Protein AF-A0A6V7LM62-F1 (afdb_monomer_lite)

Radius of gyration: 16.0 Å; chains: 1; bounding box: 37×28×39 Å

Organism: NCBI:txid1563983

InterPro domains:
  IPR003692 Hydantoinase B/oxoprolinase [PF02538] (1-75)
  IPR045079 Oxoprolinase-like [PTHR11365] (1-55)

Structure (mmCIF, N/CA/C/O backbone):
data_AF-A0A6V7LM62-F1
#
_entry.id   AF-A0A6V7LM62-F1
#
loop_
_atom_site.group_PDB
_atom_site.id
_atom_site.type_symbol
_atom_site.label_atom_id
_atom_site.label_alt_id
_atom_site.label_comp_id
_atom_site.label_asym_id
_atom_site.label_entity_id
_atom_site.label_seq_id
_atom_site.pdbx_PDB_ins_code
_atom_site.Cartn_x
_atom_site.Cartn_y
_atom_site.Cartn_z
_atom_site.occupancy
_atom_site.B_iso_or_equiv
_atom_site.auth_seq_id
_atom_site.auth_comp_id
_atom_site.auth_asym_id
_atom_site.auth_atom_id
_atom_site.pdbx_PDB_model_num
ATOM 1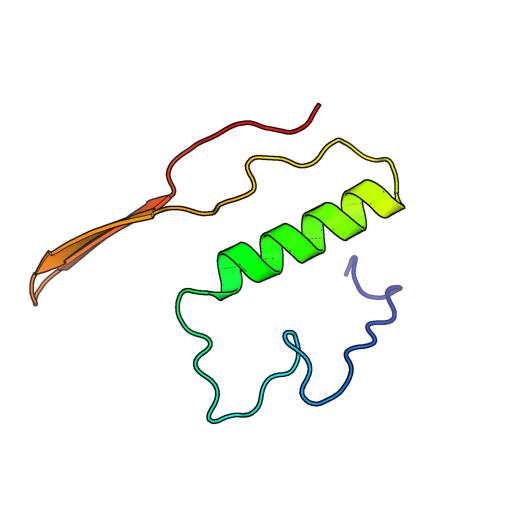 N N . GLY A 1 1 ? -3.573 -19.933 7.453 1.00 89.44 1 GLY A N 1
ATOM 2 C CA . GLY A 1 1 ? -2.974 -18.594 7.303 1.00 89.44 1 GLY A CA 1
ATOM 3 C C . GLY A 1 1 ? -3.819 -17.560 8.019 1.00 89.44 1 GLY A C 1
ATOM 4 O O . GLY A 1 1 ? -4.970 -17.857 8.325 1.00 89.44 1 GLY A O 1
ATOM 5 N N . CYS A 1 2 ? -3.266 -16.372 8.269 1.00 92.50 2 CYS A N 1
ATOM 6 C CA . CYS A 1 2 ? -3.92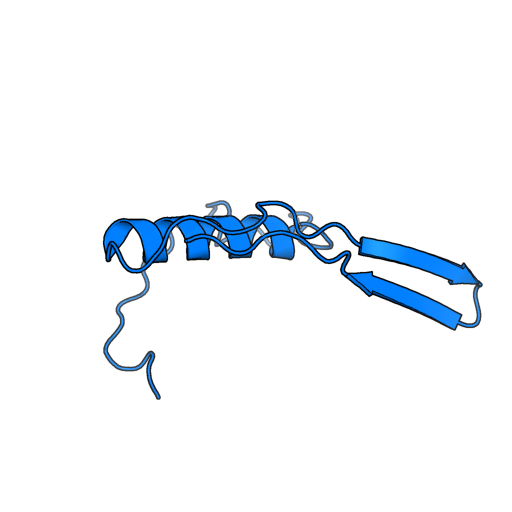6 -15.263 8.977 1.00 92.50 2 CYS A CA 1
ATOM 7 C C . CYS A 1 2 ? -5.234 -14.782 8.323 1.00 92.50 2 CYS A C 1
ATOM 9 O O . CYS A 1 2 ? -6.085 -14.240 9.013 1.00 92.50 2 CYS A O 1
ATOM 11 N N . LEU A 1 3 ? -5.433 -15.050 7.027 1.00 92.38 3 LEU A N 1
ATOM 12 C CA . LEU A 1 3 ? -6.662 -14.714 6.299 1.00 92.38 3 LEU A CA 1
ATOM 13 C C . LEU A 1 3 ? -7.764 -15.782 6.384 1.00 92.38 3 LEU A C 1
ATOM 15 O O . LEU A 1 3 ? -8.891 -15.513 5.992 1.00 92.38 3 LEU A O 1
ATOM 19 N N . LYS A 1 4 ? -7.485 -16.984 6.913 1.00 96.50 4 LYS A N 1
ATOM 20 C CA . LYS A 1 4 ? -8.484 -18.068 7.021 1.00 96.50 4 LYS A CA 1
ATOM 21 C C . LYS A 1 4 ? -9.793 -17.651 7.730 1.00 96.50 4 LYS A C 1
ATOM 23 O O . LYS A 1 4 ? -10.838 -18.108 7.280 1.00 96.50 4 LYS A O 1
ATOM 28 N N . PRO A 1 5 ? -9.781 -16.839 8.809 1.00 96.00 5 PRO A N 1
ATOM 29 C CA . PRO A 1 5 ? -11.016 -16.395 9.457 1.00 96.00 5 PRO A CA 1
ATOM 30 C C . PRO A 1 5 ? -11.654 -15.153 8.806 1.00 96.00 5 PRO A C 1
ATOM 32 O O . PRO A 1 5 ? -12.706 -14.713 9.260 1.00 96.00 5 PRO A O 1
ATOM 35 N N . VAL A 1 6 ? -11.039 -14.560 7.778 1.00 94.94 6 VAL A N 1
ATOM 36 C CA . VAL A 1 6 ? -11.502 -13.304 7.175 1.00 94.94 6 VAL A CA 1
ATOM 37 C C . VAL A 1 6 ? -12.455 -13.602 6.019 1.00 94.94 6 VAL A C 1
ATOM 39 O O . VAL A 1 6 ? -12.088 -14.263 5.050 1.00 94.94 6 VAL A O 1
ATOM 42 N N . LYS A 1 7 ? -13.684 -13.077 6.091 1.00 96.75 7 LYS A N 1
ATOM 43 C CA . LYS A 1 7 ? -14.620 -13.078 4.960 1.00 96.75 7 LYS A CA 1
ATOM 44 C C . LYS A 1 7 ? -14.359 -11.849 4.088 1.00 96.75 7 LYS A C 1
ATOM 46 O O . LYS A 1 7 ? -14.601 -10.729 4.524 1.00 96.75 7 LYS A O 1
ATOM 51 N N . ILE A 1 8 ? -13.905 -12.064 2.856 1.00 94.50 8 ILE A N 1
ATOM 52 C CA . ILE A 1 8 ? -13.660 -10.998 1.877 1.00 94.50 8 ILE A CA 1
ATOM 53 C C . ILE A 1 8 ? -14.914 -10.826 1.014 1.00 94.50 8 ILE A C 1
ATOM 55 O O . ILE A 1 8 ? -15.402 -11.791 0.428 1.00 94.50 8 ILE A O 1
ATOM 59 N N . ILE A 1 9 ? -15.451 -9.607 0.956 1.00 96.38 9 ILE A N 1
ATOM 60 C CA . ILE A 1 9 ? -16.610 -9.251 0.130 1.00 96.38 9 ILE A CA 1
ATOM 61 C C . ILE A 1 9 ? -16.182 -8.096 -0.770 1.00 96.38 9 ILE A C 1
ATOM 63 O O . ILE A 1 9 ? -16.001 -6.980 -0.290 1.00 96.38 9 ILE A O 1
ATOM 67 N N . ILE A 1 10 ? -16.016 -8.369 -2.063 1.00 95.81 10 ILE A N 1
ATOM 68 C CA . ILE A 1 10 ? -15.662 -7.365 -3.067 1.00 95.81 10 ILE A CA 1
ATOM 69 C C . ILE A 1 10 ? -16.810 -7.297 -4.081 1.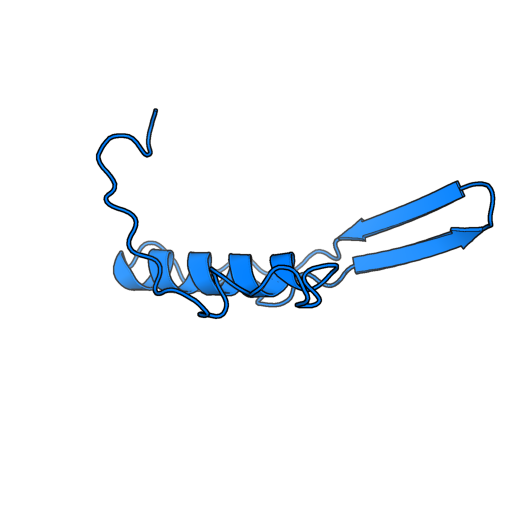00 95.81 10 ILE A C 1
ATOM 71 O O . ILE A 1 10 ? -17.123 -8.315 -4.701 1.00 95.81 10 ILE A O 1
ATOM 75 N N . PRO A 1 11 ? -17.489 -6.145 -4.227 1.00 96.31 11 PRO A N 1
ATOM 76 C CA . PRO A 1 11 ? -18.536 -5.989 -5.228 1.00 96.31 11 PRO A CA 1
ATOM 77 C C . PRO A 1 11 ? -17.971 -6.072 -6.648 1.00 96.31 11 PRO A C 1
ATOM 79 O O . PRO A 1 11 ? -16.932 -5.473 -6.938 1.00 96.31 11 PRO A O 1
ATOM 82 N N . LYS A 1 12 ? -18.700 -6.754 -7.537 1.00 95.81 12 LYS A N 1
ATOM 83 C CA . LYS A 1 12 ? -18.311 -6.901 -8.941 1.00 95.81 12 LYS A CA 1
ATOM 84 C C . LYS A 1 12 ? -18.253 -5.554 -9.656 1.00 95.81 12 LYS A C 1
ATOM 86 O O . LYS A 1 12 ? -19.184 -4.760 -9.527 1.00 95.81 12 LYS A O 1
ATOM 91 N N . GLY A 1 13 ? -17.194 -5.320 -10.430 1.00 93.19 13 GLY A N 1
ATOM 92 C CA . GLY A 1 13 ? -16.993 -4.069 -11.169 1.00 93.19 13 GLY A CA 1
ATOM 93 C C . GLY A 1 13 ? -16.584 -2.886 -10.286 1.00 93.19 13 GLY A C 1
ATOM 94 O O . GLY A 1 13 ? -16.601 -1.745 -10.746 1.00 93.19 13 GLY A O 1
ATOM 95 N N . SER A 1 14 ? -16.261 -3.129 -9.012 1.00 94.25 14 SER A N 1
ATOM 96 C CA . SER A 1 14 ? -15.724 -2.094 -8.128 1.00 94.25 14 SER A CA 1
ATOM 97 C C . SER A 1 14 ? -14.259 -1.797 -8.451 1.00 94.25 14 SER A C 1
ATOM 99 O O . SER A 1 14 ? -13.603 -2.528 -9.184 1.00 94.25 14 SER A O 1
ATOM 101 N N . LEU A 1 15 ? -13.703 -0.754 -7.830 1.00 91.19 15 LEU A N 1
ATOM 102 C CA . LEU A 1 15 ? -12.274 -0.440 -7.931 1.00 91.19 15 LEU A CA 1
ATOM 103 C C . LEU A 1 15 ? -11.365 -1.629 -7.548 1.00 91.19 15 LEU A C 1
ATOM 105 O O . LEU A 1 15 ? -10.248 -1.723 -8.043 1.00 91.19 15 LEU A O 1
ATOM 109 N N . LEU A 1 16 ? -11.839 -2.523 -6.669 1.00 92.06 16 LEU A N 1
ATOM 110 C CA . LEU A 1 16 ? -11.107 -3.709 -6.207 1.00 92.06 16 LEU A CA 1
ATOM 111 C C . LEU A 1 16 ? -11.429 -4.986 -7.007 1.00 92.06 16 LEU A C 1
ATOM 113 O O . LEU A 1 16 ? -10.793 -6.009 -6.774 1.00 92.06 16 LEU A O 1
ATOM 117 N N . ASP A 1 17 ? -12.401 -4.931 -7.920 1.00 93.38 17 ASP A N 1
ATOM 118 C CA . ASP A 1 17 ? -12.726 -5.992 -8.885 1.00 93.38 17 ASP A CA 1
ATOM 119 C C . ASP A 1 17 ? -13.050 -5.356 -10.250 1.00 93.38 17 ASP A C 1
ATOM 121 O O . ASP A 1 17 ? -14.217 -5.320 -10.665 1.00 93.38 17 ASP A O 1
ATOM 125 N N . PRO A 1 18 ? -12.048 -4.734 -10.900 1.00 92.31 18 PRO A N 1
ATOM 126 C CA . PRO A 1 18 ? -12.243 -4.062 -12.175 1.00 92.31 18 PRO A CA 1
ATOM 127 C C . PRO A 1 18 ? -12.420 -5.079 -13.319 1.00 92.31 18 PRO A C 1
ATOM 129 O O . PRO A 1 18 ? -12.098 -6.256 -13.183 1.00 92.31 18 PRO A O 1
ATOM 132 N N . SER A 1 19 ? -12.925 -4.631 -14.473 1.00 94.44 19 SER A N 1
ATOM 133 C CA . SER A 1 19 ? -13.020 -5.476 -15.674 1.00 94.44 19 SER A CA 1
ATOM 134 C C . SER A 1 19 ? -11.643 -5.832 -16.240 1.00 94.44 19 SER A C 1
ATOM 136 O O . SER A 1 19 ? -10.678 -5.104 -16.025 1.00 94.44 19 SER A O 1
ATOM 138 N N . GLU A 1 20 ? -11.569 -6.885 -17.055 1.00 91.81 20 GLU A N 1
ATOM 139 C CA . GLU A 1 20 ? -10.317 -7.311 -17.707 1.00 91.81 20 GLU A CA 1
ATOM 140 C C . GLU A 1 20 ? -9.709 -6.229 -18.617 1.00 91.81 20 GLU A C 1
ATOM 142 O O . GLU A 1 20 ? -8.491 -6.127 -18.723 1.00 91.81 20 GLU A O 1
ATOM 147 N N . ASP A 1 21 ? -10.544 -5.368 -19.204 1.00 92.75 21 ASP A N 1
ATOM 148 C CA . ASP A 1 21 ? -10.102 -4.259 -20.060 1.00 92.75 21 ASP A CA 1
ATOM 149 C C . ASP A 1 21 ? -9.636 -3.017 -19.276 1.00 92.75 21 ASP A C 1
ATOM 151 O O . ASP A 1 21 ? -9.202 -2.023 -19.865 1.00 92.75 21 ASP A O 1
ATOM 155 N N . ALA A 1 22 ? -9.769 -3.017 -17.946 1.00 90.69 22 ALA A N 1
ATOM 156 C CA . ALA A 1 22 ? -9.430 -1.856 -17.137 1.00 90.69 22 ALA A CA 1
ATOM 157 C C . ALA A 1 22 ? -7.913 -1.740 -16.943 1.00 90.69 22 ALA A C 1
ATOM 159 O O . ALA A 1 22 ? -7.217 -2.702 -16.616 1.00 90.69 22 ALA A O 1
ATOM 160 N N . ALA A 1 23 ? -7.393 -0.519 -17.065 1.00 88.06 23 ALA A N 1
ATOM 161 C CA . ALA A 1 23 ? -6.001 -0.242 -16.744 1.00 88.06 23 ALA A CA 1
ATOM 162 C C . ALA A 1 23 ? -5.761 -0.394 -15.232 1.00 88.06 23 ALA A C 1
ATOM 164 O O . ALA A 1 23 ? -6.230 0.415 -14.433 1.00 88.06 23 ALA A O 1
ATOM 165 N N . VAL A 1 24 ? -4.998 -1.420 -14.852 1.00 86.44 24 VAL A N 1
ATOM 166 C CA . VAL A 1 24 ? -4.638 -1.711 -13.449 1.00 86.44 24 VAL A CA 1
ATOM 167 C C . VAL A 1 24 ? -3.143 -1.540 -13.160 1.00 86.44 24 VAL A C 1
ATOM 169 O O . VAL A 1 24 ? -2.704 -1.639 -12.019 1.00 86.44 24 VAL A O 1
ATOM 172 N N . VAL A 1 25 ? -2.308 -1.282 -14.169 1.00 77.75 25 VAL A N 1
ATOM 173 C CA . VAL A 1 25 ? -0.861 -1.131 -13.947 1.00 77.75 25 VAL A CA 1
ATOM 174 C C . VAL A 1 25 ? -0.542 0.209 -13.269 1.00 77.75 25 VAL A C 1
ATOM 176 O O . VAL A 1 25 ? -1.178 1.224 -13.540 1.00 77.75 25 VAL A O 1
ATOM 179 N N . GLY A 1 26 ? 0.435 0.225 -12.357 1.00 66.25 26 GLY A N 1
ATOM 180 C CA . GLY A 1 26 ? 0.931 1.441 -11.691 1.00 66.25 26 GLY A CA 1
ATOM 181 C C . GLY A 1 26 ? 0.015 2.063 -10.620 1.00 66.25 26 GLY A C 1
ATOM 182 O O . GLY A 1 26 ? 0.519 2.740 -9.728 1.00 66.25 26 GLY A O 1
ATOM 183 N N . GLY A 1 27 ? -1.300 1.810 -10.640 1.00 62.16 27 GLY A N 1
ATOM 184 C CA . GLY A 1 27 ? -2.279 2.369 -9.685 1.00 62.16 27 GLY A CA 1
ATOM 185 C C . GLY A 1 27 ? -2.559 1.521 -8.432 1.00 62.16 27 GLY A C 1
ATOM 186 O O . GLY A 1 27 ? -3.142 2.009 -7.459 1.00 62.16 27 GLY A O 1
ATOM 187 N N . ASN A 1 28 ? -2.127 0.257 -8.422 1.00 65.00 28 ASN A N 1
ATOM 188 C CA . ASN A 1 28 ? -2.440 -0.704 -7.351 1.00 65.00 28 ASN A CA 1
ATOM 189 C C . ASN A 1 28 ? -1.876 -0.296 -5.995 1.00 65.00 28 ASN A C 1
ATOM 191 O O . ASN A 1 28 ? -2.454 -0.601 -4.955 1.00 65.00 28 ASN A O 1
ATOM 195 N N . VAL A 1 29 ? -0.754 0.409 -6.009 1.00 74.44 29 VAL A N 1
ATOM 196 C CA . VAL A 1 29 ? -0.048 0.802 -4.799 1.00 74.44 29 VAL A CA 1
ATOM 197 C C . VAL A 1 29 ? -0.819 1.852 -3.999 1.00 74.44 29 VAL A C 1
ATOM 199 O O . VAL A 1 29 ? -1.010 1.679 -2.798 1.00 74.44 29 VAL A O 1
ATOM 202 N N . LEU A 1 30 ? -1.387 2.866 -4.660 1.00 85.38 30 LEU A N 1
ATOM 203 C CA . LEU A 1 30 ? -2.237 3.859 -3.992 1.00 85.38 30 LEU A CA 1
ATOM 204 C C . LEU A 1 30 ? -3.539 3.237 -3.476 1.00 85.38 30 LEU A C 1
ATOM 206 O O . LEU A 1 30 ? -3.958 3.501 -2.350 1.00 85.38 30 LEU A O 1
ATOM 210 N N . THR A 1 31 ? -4.165 2.395 -4.302 1.00 89.25 31 THR A N 1
ATOM 211 C CA . THR A 1 31 ? -5.425 1.725 -3.960 1.00 89.25 31 THR A CA 1
ATOM 212 C C . THR A 1 31 ? -5.241 0.801 -2.756 1.00 89.25 31 THR A C 1
ATOM 214 O O . THR A 1 31 ? -6.022 0.862 -1.809 1.00 89.25 31 THR A O 1
ATOM 217 N N . SER A 1 32 ? -4.163 0.012 -2.736 1.00 88.56 32 SER A N 1
ATOM 218 C CA . SER A 1 32 ? -3.834 -0.868 -1.607 1.00 88.56 32 SER A CA 1
ATOM 219 C C . SER A 1 32 ? -3.551 -0.071 -0.335 1.00 88.56 32 SER A C 1
ATOM 221 O O . SER A 1 32 ? -4.048 -0.436 0.728 1.00 88.56 32 SER A O 1
ATOM 223 N N . GLN A 1 33 ? -2.825 1.050 -0.439 1.00 89.44 33 GLN A N 1
ATOM 224 C CA . GLN A 1 33 ? -2.548 1.917 0.709 1.00 89.44 33 GLN A CA 1
ATOM 225 C C . GLN A 1 33 ? -3.844 2.457 1.323 1.00 89.44 33 GLN A C 1
ATOM 227 O O . GLN A 1 33 ? -4.029 2.370 2.532 1.00 89.44 33 GLN A O 1
ATOM 232 N N . ARG A 1 34 ? -4.788 2.927 0.495 1.00 91.69 34 ARG A N 1
ATOM 233 C CA . ARG A 1 34 ? -6.106 3.383 0.969 1.00 91.69 34 ARG A CA 1
ATOM 234 C C . ARG A 1 34 ? -6.897 2.278 1.667 1.00 91.69 34 ARG A C 1
ATOM 236 O O . ARG A 1 34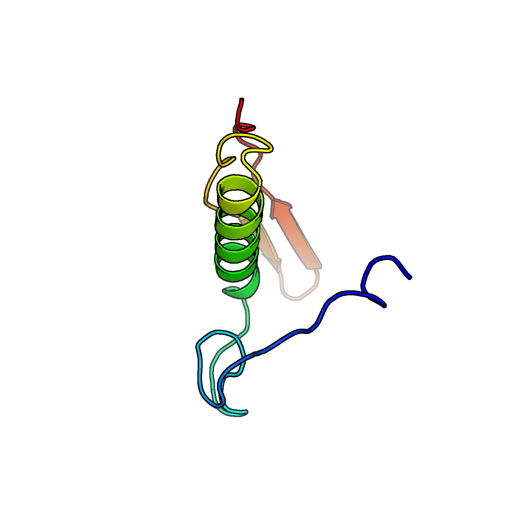 ? -7.540 2.552 2.675 1.00 91.69 34 ARG A O 1
ATOM 243 N N . VAL A 1 35 ? -6.842 1.042 1.166 1.00 92.88 35 VAL A N 1
ATOM 244 C CA . VAL A 1 35 ? -7.485 -0.105 1.829 1.00 92.88 35 VAL A CA 1
ATOM 245 C C . VAL A 1 35 ? -6.859 -0.358 3.202 1.00 92.88 35 VAL A C 1
ATOM 247 O O . VAL A 1 35 ? -7.589 -0.522 4.179 1.00 92.88 35 VAL A O 1
ATOM 250 N N . VAL A 1 36 ? -5.527 -0.344 3.297 1.00 92.69 36 VAL A N 1
ATOM 251 C CA . VAL A 1 36 ? -4.811 -0.506 4.572 1.00 92.69 36 VAL A CA 1
ATOM 252 C C . VAL A 1 36 ? -5.178 0.607 5.554 1.00 92.69 36 VAL A C 1
ATOM 254 O O . VAL A 1 36 ? -5.522 0.299 6.692 1.00 92.69 36 VAL A O 1
ATOM 257 N N . ASP A 1 37 ? -5.191 1.868 5.114 1.00 94.00 37 ASP A N 1
ATOM 258 C CA . ASP A 1 37 ? -5.545 3.017 5.958 1.00 94.00 37 ASP A CA 1
ATOM 259 C C . ASP A 1 37 ? -6.954 2.852 6.562 1.00 94.00 37 ASP A C 1
ATOM 261 O O . ASP A 1 37 ? -7.151 3.071 7.757 1.00 94.00 37 ASP A O 1
ATOM 265 N N . VAL A 1 38 ? -7.930 2.402 5.761 1.00 94.75 38 VAL A N 1
ATOM 266 C CA . VAL A 1 38 ? -9.307 2.149 6.226 1.00 94.75 38 VAL A CA 1
ATOM 267 C C . VAL A 1 38 ? -9.359 1.009 7.242 1.00 94.75 38 VAL A C 1
ATOM 269 O O . VAL A 1 38 ? -10.069 1.118 8.241 1.00 94.75 38 VAL A O 1
ATOM 272 N N . VAL A 1 39 ? -8.607 -0.073 7.024 1.00 94.88 39 VAL A N 1
ATOM 273 C CA . VAL A 1 39 ? -8.535 -1.191 7.977 1.00 94.88 39 VAL A CA 1
ATOM 274 C C . VAL A 1 39 ? -7.917 -0.728 9.298 1.00 94.88 39 VAL A C 1
ATOM 276 O O . VAL A 1 39 ? -8.501 -0.964 10.353 1.00 94.88 39 VAL A O 1
ATOM 279 N N . LEU A 1 40 ? -6.782 -0.026 9.260 1.00 95.62 40 LEU A N 1
ATOM 280 C CA . LEU A 1 40 ? -6.111 0.479 10.463 1.00 95.62 40 LEU A CA 1
ATOM 281 C C . LEU A 1 40 ? -7.002 1.449 11.245 1.00 95.62 40 LEU A C 1
ATOM 283 O O . LEU A 1 40 ? -7.115 1.316 12.466 1.00 95.62 40 LEU A O 1
ATOM 287 N N . ALA A 1 41 ? -7.696 2.350 10.543 1.00 96.19 41 ALA A N 1
ATOM 288 C CA . ALA A 1 41 ? -8.663 3.262 11.143 1.00 96.19 41 ALA A CA 1
ATOM 289 C C . ALA A 1 41 ? -9.844 2.516 11.786 1.00 96.19 41 ALA A C 1
ATOM 291 O O . ALA A 1 41 ? -10.242 2.854 12.899 1.00 96.19 41 ALA A O 1
ATOM 292 N N . ALA A 1 42 ? -10.375 1.474 11.136 1.00 97.06 42 ALA A N 1
ATOM 293 C CA . ALA A 1 42 ? -11.485 0.680 11.669 1.00 97.06 42 ALA A CA 1
ATOM 294 C C . ALA A 1 42 ? -11.127 -0.057 12.971 1.00 97.06 42 ALA A C 1
ATOM 296 O O . ALA A 1 42 ? -11.988 -0.236 13.831 1.00 97.06 42 ALA A O 1
ATOM 297 N N . PHE A 1 43 ? -9.864 -0.462 13.129 1.00 96.69 43 PHE A N 1
ATOM 298 C CA . PHE A 1 43 ? -9.365 -1.100 14.350 1.00 96.69 43 PHE A CA 1
ATOM 299 C C . PHE A 1 43 ? -8.757 -0.115 15.360 1.00 96.69 43 PHE A C 1
ATOM 301 O O . PHE A 1 43 ? -8.379 -0.540 16.449 1.00 96.69 43 PHE A O 1
ATOM 308 N N . GLY A 1 44 ? -8.646 1.177 15.022 1.00 96.44 44 GLY A N 1
ATOM 309 C CA . GLY A 1 44 ? -7.974 2.176 15.859 1.00 96.44 44 GLY A CA 1
ATOM 310 C C . GLY A 1 44 ? -6.516 1.820 16.166 1.00 96.44 44 GLY A C 1
ATOM 311 O O . GLY A 1 44 ? -6.034 2.116 17.255 1.00 96.44 44 GLY A O 1
ATOM 312 N N . ALA A 1 45 ? -5.842 1.123 15.245 1.00 96.12 45 ALA A N 1
ATOM 313 C CA . ALA A 1 45 ? -4.531 0.525 15.499 1.00 96.12 45 ALA A CA 1
ATOM 314 C C . ALA A 1 45 ? -3.386 1.550 15.450 1.00 96.12 45 ALA A C 1
ATOM 316 O O . ALA A 1 45 ? -2.478 1.493 16.274 1.00 96.12 45 ALA A O 1
ATOM 317 N N . CYS A 1 46 ? -3.436 2.466 14.482 1.00 95.62 46 CYS A N 1
ATOM 318 C CA . CYS A 1 46 ? -2.544 3.616 14.336 1.00 95.62 46 CYS A CA 1
ATOM 319 C C . CYS A 1 46 ? -3.159 4.629 13.356 1.00 95.62 46 CYS A C 1
ATOM 321 O O . CYS A 1 46 ? -4.163 4.342 12.689 1.00 95.62 46 CYS A O 1
ATOM 323 N N . ALA A 1 47 ? -2.567 5.818 13.266 1.00 94.69 47 ALA A N 1
ATOM 324 C CA . ALA A 1 47 ? -2.904 6.796 12.240 1.00 94.69 47 ALA A CA 1
ATOM 325 C C . ALA A 1 47 ? -2.435 6.340 10.844 1.00 94.69 47 ALA A C 1
ATOM 327 O O . ALA A 1 47 ? -1.571 5.477 10.697 1.00 94.69 47 ALA A O 1
ATOM 328 N N . ALA A 1 48 ? -2.988 6.954 9.797 1.00 93.12 48 ALA A N 1
ATOM 329 C CA . ALA A 1 48 ? -2.549 6.695 8.430 1.00 93.12 48 ALA A CA 1
ATOM 330 C C . ALA A 1 48 ? -1.096 7.157 8.210 1.00 93.12 48 ALA A C 1
ATOM 332 O O . ALA A 1 48 ? -0.696 8.234 8.659 1.00 93.12 48 ALA A O 1
ATOM 333 N N . SER A 1 49 ? -0.327 6.347 7.483 1.00 90.94 49 SER A N 1
ATOM 334 C CA . SER A 1 49 ? 1.032 6.680 7.033 1.00 90.94 49 SER A CA 1
ATOM 335 C C . SER A 1 49 ? 1.004 7.507 5.743 1.00 90.94 49 SER A C 1
ATOM 337 O O . SER A 1 49 ? -0.066 7.852 5.234 1.00 90.94 49 SER A O 1
ATOM 339 N N . GLN A 1 50 ? 2.181 7.852 5.204 1.00 90.19 50 GLN A N 1
ATOM 340 C CA . GLN A 1 50 ? 2.309 8.582 3.943 1.00 90.19 50 GLN A CA 1
ATOM 341 C C . GLN A 1 50 ? 1.390 7.987 2.877 1.00 90.19 50 GLN A C 1
ATOM 343 O O . GLN A 1 50 ? 1.505 6.836 2.464 1.00 90.19 50 GLN A O 1
ATOM 348 N N . GLY A 1 51 ? 0.467 8.824 2.416 1.00 80.06 51 GLY A N 1
ATOM 349 C CA . GLY A 1 51 ? -0.656 8.345 1.644 1.00 80.06 51 GLY A CA 1
ATOM 350 C C . GLY A 1 51 ? -0.407 8.164 0.149 1.00 80.06 51 GLY A C 1
ATOM 351 O O . GLY A 1 51 ? -1.371 7.954 -0.589 1.00 80.06 51 GLY A O 1
ATOM 352 N N . CYS A 1 52 ? 0.837 8.292 -0.293 1.00 79.56 52 CYS A N 1
ATOM 353 C CA . CYS A 1 52 ? 1.240 8.168 -1.681 1.00 79.56 52 CYS A CA 1
ATOM 354 C C . CYS A 1 52 ? 2.436 7.227 -1.755 1.00 79.56 52 CYS A C 1
ATOM 356 O O . CYS A 1 52 ? 3.391 7.401 -1.006 1.00 79.56 52 CYS A O 1
ATOM 358 N N . MET A 1 53 ? 2.375 6.255 -2.663 1.00 77.56 53 MET A N 1
ATOM 359 C CA . MET A 1 53 ? 3.495 5.376 -2.981 1.00 77.56 53 MET A CA 1
ATOM 360 C C . MET A 1 53 ? 4.159 5.891 -4.255 1.00 77.56 53 MET A C 1
ATOM 362 O O . MET A 1 53 ? 4.034 5.311 -5.334 1.00 77.56 53 MET A O 1
ATOM 366 N N . ASN A 1 54 ? 4.780 7.060 -4.133 1.00 85.12 54 ASN A N 1
ATOM 367 C CA . ASN A 1 54 ? 5.540 7.694 -5.197 1.00 85.12 54 ASN A CA 1
ATOM 368 C C . ASN A 1 54 ? 6.879 6.977 -5.389 1.00 85.12 54 ASN A C 1
ATOM 370 O O . ASN A 1 54 ? 7.542 6.585 -4.431 1.00 85.12 54 ASN A O 1
ATOM 374 N N . ASN A 1 55 ? 7.272 6.814 -6.650 1.00 87.88 55 ASN A N 1
ATOM 375 C CA . ASN A 1 55 ? 8.471 6.081 -7.031 1.00 87.88 55 ASN A CA 1
ATOM 376 C C . ASN A 1 55 ? 9.322 6.937 -7.967 1.00 87.88 55 ASN A C 1
ATOM 378 O O . ASN A 1 55 ? 8.786 7.722 -8.754 1.00 87.88 55 ASN A O 1
ATOM 382 N N . VAL A 1 56 ? 10.637 6.769 -7.888 1.00 91.94 56 VAL A N 1
ATOM 383 C CA . VAL A 1 56 ? 11.592 7.301 -8.857 1.00 91.94 56 VAL A CA 1
ATOM 384 C C . VAL A 1 56 ? 11.922 6.180 -9.829 1.00 91.94 56 VAL A C 1
ATOM 386 O O . VAL A 1 56 ? 12.424 5.127 -9.433 1.00 91.94 56 VAL A O 1
ATOM 389 N N . THR A 1 57 ? 11.617 6.407 -11.105 1.00 93.12 57 THR A N 1
ATOM 390 C CA . THR A 1 57 ? 11.851 5.433 -12.171 1.00 93.12 57 THR A CA 1
ATOM 391 C C . THR A 1 57 ? 12.615 6.069 -13.316 1.00 93.12 57 THR A C 1
ATOM 393 O O . THR A 1 57 ? 12.206 7.111 -13.829 1.00 93.12 57 THR A O 1
ATOM 396 N N . PHE A 1 58 ? 13.694 5.430 -13.745 1.00 96.19 58 PHE A N 1
ATOM 397 C CA . PHE A 1 58 ? 14.457 5.821 -14.928 1.00 96.19 58 PHE A CA 1
ATOM 398 C C . PHE A 1 58 ? 15.144 4.594 -15.517 1.00 96.19 58 PHE A C 1
ATOM 400 O O . PHE A 1 58 ? 15.331 3.590 -14.835 1.00 96.19 58 PHE A O 1
ATOM 407 N N . GLY A 1 59 ? 15.505 4.649 -16.791 1.00 96.50 59 GLY A N 1
ATOM 408 C CA . GLY A 1 59 ? 16.093 3.500 -17.462 1.00 96.50 59 GLY A CA 1
ATOM 409 C C . GLY A 1 59 ? 16.324 3.731 -18.942 1.00 96.50 59 GLY A C 1
ATOM 410 O O . GLY A 1 5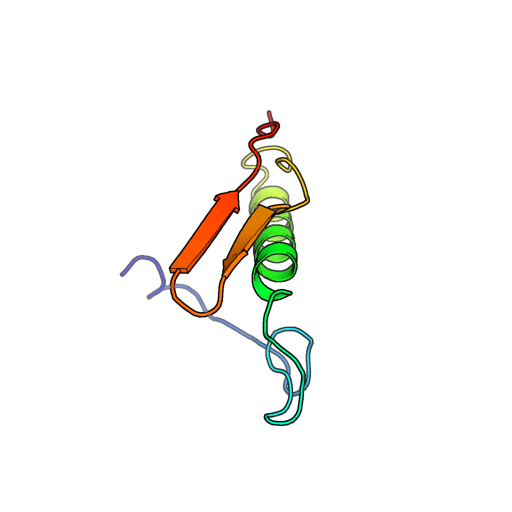9 ? 16.144 4.832 -19.461 1.00 96.50 59 GLY A O 1
ATOM 411 N N . THR A 1 60 ? 16.729 2.659 -19.603 1.00 97.25 60 THR A N 1
ATOM 412 C CA . THR A 1 60 ? 16.953 2.564 -21.046 1.00 97.25 60 THR A CA 1
ATOM 413 C C . THR A 1 60 ? 16.230 1.326 -21.580 1.00 97.25 60 THR A C 1
ATOM 415 O O . THR A 1 60 ? 15.560 0.621 -20.830 1.00 97.25 60 THR A O 1
ATOM 418 N N . GLU A 1 61 ? 16.410 1.005 -22.859 1.00 96.19 61 GLU A N 1
ATOM 419 C CA . GLU A 1 61 ? 15.917 -0.253 -23.439 1.00 96.19 61 GLU A CA 1
ATOM 420 C C . GLU A 1 61 ? 16.537 -1.508 -22.791 1.00 96.19 61 GLU A C 1
ATOM 422 O O . GLU A 1 61 ? 15.931 -2.575 -22.823 1.00 96.19 61 GLU A O 1
ATOM 427 N N . ALA A 1 62 ? 17.726 -1.397 -22.182 1.00 97.38 62 ALA A N 1
ATOM 428 C CA . ALA A 1 62 ? 18.473 -2.534 -21.638 1.00 97.38 62 ALA A CA 1
ATOM 429 C C . ALA A 1 62 ? 18.333 -2.721 -20.115 1.00 97.38 62 ALA A C 1
ATOM 431 O O . ALA A 1 62 ? 18.667 -3.787 -19.599 1.00 97.38 62 ALA A O 1
ATOM 432 N N . TRP A 1 63 ? 17.889 -1.697 -19.376 1.00 97.50 63 TRP A N 1
ATOM 433 C CA . TRP A 1 63 ? 17.779 -1.750 -17.913 1.00 97.50 63 TRP A CA 1
ATOM 434 C C . TRP A 1 63 ? 16.811 -0.699 -17.365 1.00 97.50 63 TRP A C 1
ATOM 436 O O . TRP A 1 63 ? 16.618 0.353 -17.971 1.00 97.50 63 TRP A O 1
ATOM 446 N N . GLY A 1 64 ? 16.264 -0.954 -16.175 1.00 96.50 64 GLY A N 1
ATOM 447 C CA . GLY A 1 64 ? 15.418 -0.012 -15.446 1.00 96.50 64 GLY A CA 1
ATOM 448 C C . GLY A 1 64 ? 15.769 0.048 -13.963 1.00 96.50 64 GLY A C 1
ATOM 449 O O . GLY A 1 64 ? 16.132 -0.960 -13.359 1.00 96.50 64 GLY A O 1
ATOM 450 N N . TYR A 1 65 ? 15.658 1.242 -13.392 1.00 95.56 65 TYR A N 1
ATOM 451 C CA . TYR A 1 65 ? 15.700 1.510 -11.962 1.00 95.56 65 TYR A CA 1
ATOM 452 C C . TYR A 1 65 ? 14.299 1.847 -11.466 1.00 95.56 65 TYR A C 1
ATOM 454 O O . TYR A 1 65 ? 13.552 2.578 -12.123 1.00 95.56 65 TYR A O 1
ATOM 462 N N . TYR A 1 66 ? 13.964 1.325 -10.293 1.00 93.00 66 TYR A N 1
ATOM 463 C CA . TYR A 1 66 ? 12.715 1.594 -9.605 1.00 93.00 66 TYR A CA 1
ATOM 464 C C . TYR A 1 66 ? 13.000 1.683 -8.111 1.00 93.00 66 TYR A C 1
ATOM 466 O O . TYR A 1 66 ? 13.453 0.711 -7.506 1.00 93.00 66 TYR A O 1
ATOM 474 N N . GLU A 1 67 ? 12.703 2.829 -7.513 1.00 92.06 67 GLU A N 1
ATOM 475 C CA . GLU A 1 67 ? 12.822 3.039 -6.073 1.00 92.06 67 GLU A CA 1
ATOM 476 C C . GLU A 1 67 ? 11.562 3.693 -5.534 1.00 92.06 67 GLU A C 1
ATOM 478 O O . GLU A 1 67 ? 11.057 4.656 -6.108 1.00 92.06 67 GLU A O 1
ATOM 483 N N . THR A 1 68 ? 11.068 3.193 -4.406 1.00 88.50 68 THR A N 1
ATOM 484 C CA . THR A 1 68 ? 9.984 3.844 -3.673 1.00 88.50 68 THR A CA 1
ATOM 485 C C . THR A 1 68 ? 10.552 4.956 -2.799 1.00 88.50 68 THR A C 1
ATOM 487 O O . THR A 1 68 ? 11.482 4.737 -2.025 1.00 88.50 68 THR A O 1
ATOM 490 N N . VAL A 1 69 ? 9.975 6.151 -2.907 1.00 90.56 69 VAL A N 1
ATOM 491 C CA . VAL A 1 69 ? 10.369 7.309 -2.099 1.00 90.56 69 VAL A CA 1
ATOM 492 C C . VAL A 1 69 ? 9.862 7.116 -0.673 1.00 90.56 69 VAL A C 1
ATOM 494 O O . VAL A 1 69 ? 8.681 6.851 -0.463 1.00 90.56 69 VAL A O 1
ATOM 497 N N . ALA A 1 70 ? 10.750 7.265 0.310 1.00 90.44 70 ALA A N 1
ATOM 498 C CA . ALA A 1 70 ? 10.385 7.163 1.718 1.00 90.44 70 ALA A CA 1
ATOM 499 C C . ALA A 1 70 ? 9.431 8.288 2.159 1.00 90.44 70 ALA A C 1
ATOM 501 O O . ALA A 1 70 ? 9.446 9.397 1.617 1.00 90.44 70 ALA A O 1
ATOM 502 N N . GLY A 1 71 ? 8.686 8.040 3.235 1.00 89.94 71 GLY A N 1
ATOM 503 C CA . GLY A 1 71 ? 7.972 9.095 3.943 1.00 89.94 71 GLY A CA 1
ATOM 504 C C . GLY A 1 71 ? 7.437 8.665 5.299 1.00 89.94 71 GLY A C 1
ATOM 505 O O . GLY A 1 71 ? 7.904 7.694 5.892 1.00 89.94 71 GLY A O 1
ATOM 506 N N . GLY A 1 72 ? 6.528 9.478 5.837 1.00 92.19 72 GLY A N 1
ATOM 507 C CA . GLY A 1 72 ? 6.121 9.413 7.238 1.00 92.19 72 GLY A CA 1
ATOM 508 C C . GLY A 1 72 ? 5.328 8.159 7.604 1.00 92.19 72 GLY A C 1
ATOM 509 O O . GLY A 1 72 ? 4.492 7.688 6.832 1.00 92.19 72 GLY A O 1
ATOM 510 N N . SER A 1 73 ? 5.550 7.671 8.824 1.00 92.06 73 SER A N 1
ATOM 511 C CA . SER A 1 73 ? 4.682 6.689 9.475 1.00 92.06 73 SER A CA 1
ATOM 512 C C . SER A 1 73 ? 3.592 7.401 10.267 1.00 92.06 73 SER A C 1
ATOM 514 O O . SER A 1 73 ? 3.860 8.429 10.894 1.00 92.06 73 SER A O 1
ATOM 516 N N . GLY A 1 74 ? 2.386 6.838 10.272 1.00 91.75 74 GLY A N 1
ATOM 517 C CA . GLY A 1 74 ? 1.344 7.236 11.209 1.00 91.75 74 GLY A CA 1
ATOM 518 C C . GLY A 1 74 ? 1.756 6.946 12.654 1.00 91.75 74 GLY A C 1
ATOM 519 O O . GLY A 1 74 ? 2.514 6.003 12.904 1.00 91.75 74 GLY A O 1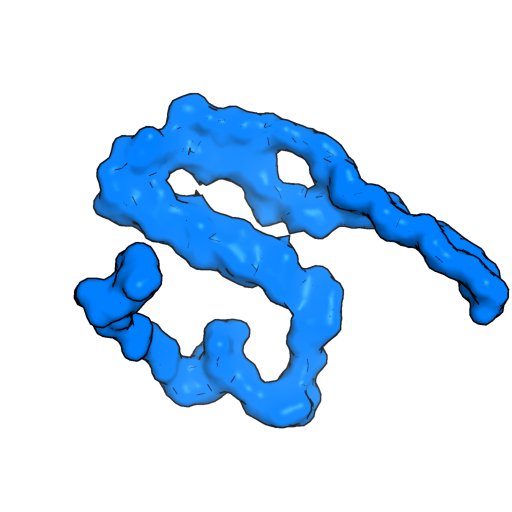
ATOM 520 N N . ALA A 1 75 ? 1.291 7.803 13.565 1.00 85.81 75 ALA A N 1
ATOM 521 C CA . ALA A 1 75 ? 1.472 7.686 15.012 1.00 85.81 75 ALA A CA 1
ATOM 522 C C . ALA A 1 75 ? 0.589 6.598 15.639 1.00 85.81 75 ALA A C 1
ATOM 524 O O . ALA A 1 75 ? -0.449 6.247 15.026 1.00 85.81 75 ALA A O 1
#

pLDDT: mean 90.86, std 7.25, range [62.16, 97.5]

Secondary structure (DSSP, 8-state):
-TTTT------TTSTTS--TTS--TTTHHHHHHHHHHHHHHHHT------S---EEEEE-SS-EEEEEPP-PPP-

Sequence (75 aa):
GCLKPVKIIIPKGSLLDPSEDAAVVGGNVLTSQRVVDVVLAAFGACAASQGCMNNVTFGTEAWGYYETVAGGSGA

Foldseek 3Di:
DVCPVPDDDDDDCDPVHNDPPDDPPPCVVLVVLVVVQVVCVVVVPFHRFDNDQDWDWDDDPVDIDIGTDDGGDTD